Protein AF-A0AAU5VW87-F1 (afdb_monomer)

Sequence (109 aa):
MADPSLRLLPWNSPEGKPCYLSTDDPGSRLSRLADEVEAELIACGEEVLGGAESVLADRAAGERAVRFALVRTTESLRDVLRVAECRRGRALRGAEGLSVREDSGAPGG

Structure (mmCIF, N/CA/C/O backbone):
data_AF-A0AAU5VW87-F1
#
_entry.id   AF-A0AAU5VW87-F1
#
loop_
_atom_site.group_PDB
_atom_site.id
_atom_site.type_symbol
_atom_site.label_atom_id
_atom_site.label_alt_id
_atom_site.label_comp_id
_atom_site.label_asym_id
_atom_site.label_entity_id
_atom_site.label_seq_id
_atom_site.pdbx_PDB_ins_code
_atom_site.Cartn_x
_atom_site.Cartn_y
_atom_site.Cartn_z
_atom_site.occupancy
_atom_site.B_iso_or_equiv
_atom_site.auth_seq_id
_atom_site.auth_comp_id
_atom_site.auth_asym_id
_atom_site.auth_atom_id
_atom_site.pdbx_PDB_model_num
ATOM 1 N N . MET A 1 1 ? 9.042 16.008 -18.219 1.00 44.22 1 MET A N 1
ATOM 2 C CA . MET A 1 1 ? 8.437 14.937 -19.039 1.00 44.22 1 MET A CA 1
ATOM 3 C C . MET A 1 1 ? 9.285 13.700 -18.832 1.00 44.22 1 MET A C 1
ATOM 5 O O . MET A 1 1 ? 10.493 13.810 -18.979 1.00 44.22 1 MET A O 1
ATOM 9 N N . ALA A 1 2 ? 8.694 12.607 -18.348 1.00 51.00 2 ALA A N 1
ATOM 10 C CA . ALA A 1 2 ? 9.420 11.358 -18.136 1.00 51.00 2 ALA A CA 1
ATOM 11 C C . ALA A 1 2 ? 9.819 10.778 -19.497 1.00 51.00 2 ALA A C 1
ATOM 13 O O . ALA A 1 2 ? 9.007 10.770 -20.421 1.00 51.00 2 ALA A O 1
ATOM 14 N N . ASP A 1 3 ? 11.069 10.346 -19.616 1.00 54.75 3 ASP A N 1
ATOM 15 C CA . ASP A 1 3 ? 11.560 9.638 -20.791 1.00 54.75 3 ASP A CA 1
ATOM 16 C C . ASP A 1 3 ? 10.800 8.297 -20.916 1.00 54.75 3 ASP A C 1
ATOM 18 O O . ASP A 1 3 ? 10.753 7.529 -19.942 1.00 54.75 3 ASP A O 1
ATOM 22 N N . PRO A 1 4 ? 10.180 7.996 -22.075 1.00 58.72 4 PRO A N 1
ATOM 23 C CA . PRO A 1 4 ? 9.460 6.747 -22.315 1.00 58.72 4 PRO A CA 1
ATOM 24 C C . PRO A 1 4 ? 10.358 5.500 -22.277 1.00 58.72 4 PRO A C 1
ATOM 26 O O . PRO A 1 4 ? 9.845 4.403 -22.453 1.00 58.72 4 PRO A O 1
ATOM 29 N N . SER A 1 5 ? 11.658 5.622 -21.985 1.00 70.81 5 SER A N 1
ATOM 30 C CA . SER A 1 5 ? 12.582 4.523 -21.671 1.00 70.81 5 SER A CA 1
ATOM 31 C C . SER A 1 5 ? 12.778 4.265 -20.164 1.00 70.81 5 SER A C 1
ATOM 33 O O . SER A 1 5 ? 13.445 3.310 -19.789 1.00 70.81 5 SER A O 1
ATOM 35 N N . LEU A 1 6 ? 12.153 5.042 -19.264 1.00 85.81 6 LEU A N 1
ATOM 36 C CA . LEU A 1 6 ? 12.374 4.921 -17.812 1.00 85.81 6 LEU A CA 1
ATOM 37 C C . LEU A 1 6 ? 11.196 4.327 -17.001 1.00 85.81 6 LEU A C 1
ATOM 39 O O . LEU A 1 6 ? 10.099 4.884 -16.964 1.00 85.81 6 LEU A O 1
ATOM 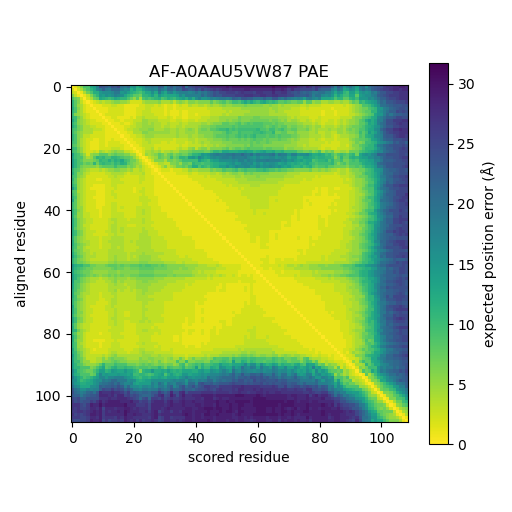43 N N . ARG A 1 7 ? 11.430 3.230 -16.271 1.00 89.88 7 ARG A N 1
ATOM 44 C CA . ARG A 1 7 ? 10.517 2.634 -15.277 1.00 89.88 7 ARG A CA 1
ATOM 45 C C . ARG A 1 7 ? 10.529 3.451 -13.985 1.00 89.88 7 ARG A C 1
ATOM 47 O O . ARG A 1 7 ? 11.585 3.624 -13.388 1.00 89.88 7 ARG A O 1
ATOM 54 N N . LEU A 1 8 ? 9.358 3.877 -13.513 1.00 93.00 8 LEU A N 1
ATOM 55 C CA . LEU A 1 8 ? 9.189 4.405 -12.155 1.00 93.00 8 LEU A CA 1
ATOM 56 C C . LEU A 1 8 ? 9.349 3.272 -11.125 1.00 93.00 8 LEU A C 1
ATOM 58 O O . LEU A 1 8 ? 8.798 2.183 -11.309 1.00 93.00 8 LEU A O 1
ATOM 62 N N . LEU A 1 9 ? 10.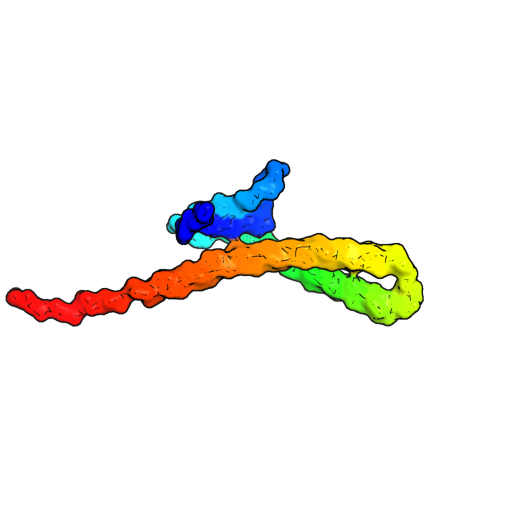102 3.529 -10.055 1.00 94.31 9 LEU A N 1
ATOM 63 C CA . LEU A 1 9 ? 10.342 2.583 -8.963 1.00 94.31 9 LEU A CA 1
ATOM 64 C C . LEU A 1 9 ? 9.379 2.828 -7.784 1.00 94.31 9 LEU A C 1
ATOM 66 O O . LEU A 1 9 ? 8.956 3.967 -7.557 1.00 94.31 9 LEU A O 1
ATOM 70 N N . PRO A 1 10 ? 9.041 1.782 -7.001 1.00 95.06 10 PRO A N 1
ATOM 71 C CA . PRO A 1 10 ? 8.108 1.905 -5.880 1.00 95.06 10 PRO A CA 1
ATOM 72 C C . PRO A 1 10 ? 8.710 2.618 -4.657 1.00 95.06 10 PRO A C 1
ATOM 74 O O . PRO A 1 10 ? 7.996 2.883 -3.697 1.00 95.06 10 PRO A O 1
ATOM 77 N N . TRP A 1 11 ? 9.995 2.984 -4.695 1.00 94.75 11 TRP A N 1
ATOM 78 C CA . TRP A 1 11 ? 10.668 3.786 -3.673 1.00 94.75 11 TRP A CA 1
ATOM 79 C C . TRP A 1 11 ? 11.134 5.139 -4.223 1.00 94.75 11 TRP A C 1
ATOM 81 O O . TRP A 1 11 ? 11.331 5.330 -5.426 1.00 94.75 11 TRP A O 1
ATOM 91 N N . ASN A 1 12 ? 11.337 6.083 -3.307 1.00 92.94 12 ASN A N 1
ATOM 92 C CA . ASN A 1 12 ? 11.933 7.384 -3.594 1.00 92.94 12 ASN A CA 1
ATOM 93 C C . ASN A 1 12 ? 13.435 7.380 -3.271 1.00 92.94 12 ASN A C 1
ATOM 95 O O . ASN A 1 12 ? 13.954 6.456 -2.642 1.00 92.94 12 ASN A O 1
ATOM 99 N N . SER A 1 13 ? 14.130 8.432 -3.690 1.00 91.38 13 SER A N 1
ATOM 100 C CA . SER A 1 13 ? 15.489 8.720 -3.249 1.00 91.38 13 SER A CA 1
ATOM 101 C C . SER A 1 13 ? 15.489 9.107 -1.763 1.00 91.38 13 SER A C 1
ATOM 103 O O . SER A 1 13 ? 14.430 9.442 -1.220 1.00 91.38 13 SER A O 1
ATOM 105 N N . PRO A 1 14 ? 16.653 9.118 -1.091 1.00 91.06 14 PRO A N 1
ATOM 106 C CA . PRO A 1 14 ? 16.761 9.610 0.285 1.00 91.06 14 PRO A CA 1
ATOM 107 C C . PRO A 1 14 ? 16.217 11.038 0.475 1.00 91.06 14 PRO A C 1
ATOM 109 O O . PRO A 1 14 ? 15.714 11.376 1.540 1.00 91.06 14 PRO A O 1
ATOM 112 N N . GLU A 1 15 ? 16.256 11.864 -0.572 1.00 93.44 15 GLU A N 1
ATOM 113 C CA . GLU A 1 15 ? 15.720 13.233 -0.605 1.00 93.44 15 GLU A CA 1
ATOM 114 C C . GLU A 1 15 ? 14.212 13.284 -0.912 1.00 93.44 15 GLU A C 1
ATOM 116 O O . GLU A 1 15 ? 13.648 14.363 -1.095 1.00 93.44 15 GLU A O 1
ATOM 121 N N . GLY A 1 16 ? 13.553 12.128 -1.022 1.00 89.38 16 GLY A N 1
ATOM 122 C CA . GLY A 1 16 ? 12.118 12.009 -1.266 1.00 89.38 16 GLY A CA 1
ATOM 123 C C . GLY A 1 16 ? 11.696 12.175 -2.727 1.00 89.38 16 GLY A C 1
ATOM 124 O O . GLY A 1 16 ? 10.504 12.311 -2.999 1.00 89.38 16 GLY A O 1
ATOM 125 N N . LYS A 1 17 ? 12.630 12.160 -3.686 1.00 91.62 17 LYS A N 1
ATOM 126 C CA . LYS A 1 17 ? 12.301 12.316 -5.114 1.00 91.62 17 LYS A CA 1
ATOM 127 C C . LYS A 1 17 ? 11.948 10.969 -5.760 1.00 91.62 17 LYS A C 1
ATOM 129 O O . LYS A 1 17 ? 12.575 9.971 -5.415 1.00 91.62 17 LYS A O 1
ATOM 134 N N . PRO A 1 18 ? 11.000 10.911 -6.715 1.00 92.12 18 PRO A N 1
ATOM 135 C CA . PRO A 1 18 ? 10.719 9.682 -7.457 1.00 92.12 18 PRO A CA 1
ATOM 136 C C . PRO A 1 18 ? 11.970 9.136 -8.158 1.00 92.12 18 PRO A C 1
ATOM 138 O O . PRO A 1 18 ? 12.689 9.892 -8.816 1.00 92.12 18 PRO A O 1
ATOM 141 N N . CYS A 1 19 ? 12.212 7.830 -8.030 1.00 91.81 19 CYS A N 1
ATOM 142 C CA . CYS A 1 19 ? 13.338 7.151 -8.667 1.00 91.81 19 CYS A CA 1
ATOM 143 C C . CYS A 1 19 ? 12.916 6.455 -9.962 1.00 91.81 19 CYS A C 1
ATOM 145 O O . CYS A 1 19 ? 11.836 5.868 -10.042 1.00 91.81 19 CYS A O 1
ATOM 147 N N . TYR A 1 20 ? 13.807 6.474 -10.952 1.00 91.31 20 TYR A N 1
ATOM 148 C CA . TYR A 1 20 ? 13.571 5.905 -12.273 1.00 91.31 20 TYR A CA 1
ATOM 149 C C . TYR A 1 20 ? 14.710 4.963 -12.687 1.00 91.31 20 TYR A C 1
ATOM 151 O O . TYR A 1 20 ? 15.869 5.208 -12.355 1.00 91.31 20 TYR A O 1
ATOM 159 N N . LEU A 1 21 ? 14.382 3.902 -13.423 1.00 89.69 21 LEU A N 1
ATOM 160 C CA . LEU A 1 21 ? 15.306 2.884 -13.928 1.00 89.69 21 LEU A CA 1
ATOM 161 C C . LEU A 1 21 ? 15.189 2.771 -15.452 1.00 89.69 21 LEU A C 1
ATOM 163 O O . LEU A 1 21 ? 14.073 2.682 -15.954 1.00 89.69 21 LEU A O 1
ATOM 167 N N . SER A 1 22 ? 16.307 2.718 -16.185 1.00 84.25 22 SER A N 1
ATOM 168 C CA . SER A 1 22 ? 16.268 2.427 -17.630 1.00 84.25 22 SER A CA 1
ATOM 169 C C . SER A 1 22 ? 15.662 1.052 -17.909 1.00 84.25 22 SER A C 1
ATOM 171 O O . SER A 1 22 ? 15.985 0.077 -17.230 1.00 84.25 22 SER A O 1
ATOM 173 N N . THR A 1 23 ? 14.782 0.962 -18.905 1.00 72.75 23 THR A N 1
ATOM 174 C CA . THR A 1 23 ? 14.078 -0.277 -19.265 1.00 72.75 23 THR A CA 1
ATOM 175 C C . THR A 1 23 ? 14.828 -1.166 -20.253 1.00 72.75 23 THR A C 1
ATOM 177 O O . THR A 1 23 ? 14.229 -2.106 -20.765 1.00 72.75 23 THR A O 1
ATOM 180 N N . ASP A 1 24 ? 16.111 -0.904 -20.507 1.00 74.69 24 ASP A N 1
ATOM 181 C CA . ASP A 1 24 ? 16.929 -1.688 -21.448 1.00 74.69 24 ASP A CA 1
ATOM 182 C C . ASP A 1 24 ? 17.016 -3.179 -21.069 1.00 74.69 24 ASP A C 1
ATOM 184 O O . ASP A 1 24 ? 17.173 -4.036 -21.935 1.00 74.69 24 ASP A O 1
ATOM 188 N N . ASP A 1 25 ? 16.853 -3.498 -19.779 1.00 76.81 25 ASP A N 1
ATOM 189 C CA . ASP A 1 25 ? 16.719 -4.865 -19.275 1.00 76.81 25 ASP A CA 1
ATOM 190 C C . ASP A 1 25 ? 15.563 -4.974 -18.254 1.00 76.81 25 ASP A C 1
ATOM 192 O O . ASP A 1 25 ? 15.740 -4.701 -17.054 1.00 76.81 25 ASP A O 1
ATOM 196 N N . PRO A 1 26 ? 14.364 -5.409 -18.696 1.00 72.69 26 PRO A N 1
ATOM 197 C CA . PRO A 1 26 ? 13.222 -5.664 -17.820 1.00 72.69 26 PRO A CA 1
ATOM 198 C C . PRO A 1 26 ? 13.473 -6.760 -16.772 1.00 72.69 26 PRO A C 1
ATOM 200 O O . PRO A 1 26 ? 12.766 -6.795 -15.764 1.00 72.69 26 PRO A O 1
ATOM 203 N N . GLY A 1 27 ? 14.463 -7.637 -16.982 1.00 78.44 27 GLY A N 1
ATOM 204 C CA . GLY A 1 27 ? 14.870 -8.707 -16.065 1.00 78.44 27 GLY A CA 1
ATOM 205 C C . GLY A 1 27 ? 15.984 -8.314 -15.089 1.00 78.44 27 GLY A C 1
ATOM 206 O O . GLY A 1 27 ? 16.410 -9.141 -14.269 1.00 78.44 27 GLY A O 1
ATOM 207 N N . SER A 1 28 ? 16.442 -7.060 -15.146 1.00 89.06 28 SER A N 1
ATOM 208 C CA . SER A 1 28 ? 17.535 -6.565 -14.312 1.00 89.06 28 SER A CA 1
ATOM 209 C C . SER A 1 28 ? 17.252 -6.752 -12.820 1.00 89.06 28 SER A C 1
ATOM 211 O O . SER A 1 28 ? 16.106 -6.793 -12.360 1.00 89.06 28 SER A O 1
ATOM 213 N N . ARG A 1 29 ? 18.321 -6.835 -12.018 1.00 91.69 29 ARG A N 1
ATOM 214 C CA . ARG A 1 29 ? 18.218 -7.022 -10.559 1.00 91.69 29 ARG A CA 1
ATOM 215 C C . ARG A 1 29 ? 17.347 -5.951 -9.894 1.00 91.69 29 ARG A C 1
ATOM 217 O O . ARG A 1 29 ? 16.601 -6.269 -8.976 1.00 91.69 29 ARG A O 1
ATOM 224 N N . LEU A 1 30 ? 17.428 -4.706 -10.365 1.00 91.38 30 LEU A N 1
ATOM 225 C CA . LEU A 1 30 ? 16.613 -3.603 -9.851 1.00 91.38 30 LEU A CA 1
ATOM 226 C C . LEU A 1 30 ? 15.149 -3.701 -10.289 1.00 91.38 30 LEU A C 1
ATOM 228 O O . LEU A 1 30 ? 14.273 -3.355 -9.505 1.00 91.38 30 LEU A O 1
ATOM 232 N N . SER A 1 31 ? 14.877 -4.198 -11.499 1.00 91.06 31 SER A N 1
ATOM 233 C CA . SER A 1 31 ? 13.506 -4.430 -11.964 1.00 91.06 31 SER A CA 1
ATOM 234 C C . SER A 1 31 ? 12.816 -5.516 -11.132 1.00 91.06 31 SER A C 1
ATOM 236 O O . SER A 1 31 ? 11.706 -5.298 -10.655 1.00 91.06 31 SER A O 1
ATOM 238 N N . ARG A 1 32 ? 13.510 -6.629 -10.848 1.00 93.12 32 ARG A N 1
ATOM 239 C CA . ARG A 1 32 ? 12.987 -7.689 -9.966 1.00 93.12 32 ARG A CA 1
ATOM 240 C C . ARG A 1 32 ? 12.782 -7.214 -8.531 1.00 93.12 32 ARG A C 1
ATOM 242 O O . ARG A 1 32 ? 11.733 -7.475 -7.961 1.00 93.12 32 ARG A O 1
ATOM 249 N N . LEU A 1 33 ? 13.728 -6.445 -7.987 1.00 95.56 33 LEU A N 1
ATOM 250 C CA . LEU A 1 33 ? 13.558 -5.817 -6.674 1.00 95.56 33 LEU A CA 1
ATOM 251 C C . LEU A 1 33 ? 12.340 -4.880 -6.648 1.00 95.56 33 LEU A C 1
ATOM 253 O O . LEU A 1 33 ? 11.626 -4.825 -5.655 1.00 95.56 33 LEU A O 1
ATOM 257 N N . ALA A 1 34 ? 12.082 -4.147 -7.734 1.00 94.62 34 ALA A N 1
ATOM 258 C CA . ALA A 1 34 ? 10.887 -3.318 -7.842 1.00 94.62 34 ALA A CA 1
ATOM 259 C C . ALA A 1 34 ? 9.609 -4.162 -7.810 1.00 94.62 34 ALA A C 1
ATOM 261 O O . ALA A 1 34 ? 8.672 -3.791 -7.115 1.00 94.62 34 ALA A O 1
ATOM 262 N N . ASP A 1 35 ? 9.577 -5.301 -8.503 1.00 94.38 35 ASP A N 1
ATOM 263 C CA . ASP A 1 35 ? 8.428 -6.210 -8.460 1.00 94.38 35 ASP A CA 1
ATOM 264 C C . ASP A 1 35 ? 8.228 -6.831 -7.062 1.00 94.38 35 ASP A C 1
ATOM 266 O O . ASP A 1 35 ? 7.094 -6.912 -6.592 1.00 94.38 35 ASP A O 1
ATOM 270 N N . GLU A 1 36 ? 9.311 -7.201 -6.371 1.00 97.00 36 GLU A N 1
ATOM 271 C CA . GLU A 1 36 ? 9.279 -7.702 -4.987 1.00 97.00 36 GLU A CA 1
ATOM 272 C C . GLU A 1 36 ? 8.730 -6.646 -4.014 1.00 97.00 36 GLU A C 1
ATOM 274 O O . GLU A 1 36 ? 7.817 -6.930 -3.243 1.00 97.00 36 GLU A O 1
ATOM 279 N N . VAL A 1 37 ? 9.220 -5.403 -4.089 1.00 97.12 37 VAL A N 1
ATOM 280 C CA . VAL A 1 37 ? 8.719 -4.305 -3.245 1.00 97.12 37 VAL A CA 1
ATOM 281 C C . VAL A 1 37 ? 7.267 -3.962 -3.577 1.00 97.12 37 VAL A C 1
ATOM 283 O O . VAL A 1 37 ? 6.478 -3.716 -2.671 1.00 97.12 37 VAL A O 1
ATOM 286 N N . GLU A 1 38 ? 6.879 -3.959 -4.856 1.00 97.25 38 GLU A N 1
ATOM 287 C CA . GLU A 1 38 ? 5.474 -3.776 -5.238 1.00 97.25 38 GLU A CA 1
ATOM 288 C C . GLU A 1 38 ? 4.570 -4.852 -4.612 1.00 97.25 38 GLU A C 1
ATOM 290 O O . GLU A 1 38 ? 3.462 -4.529 -4.187 1.00 97.25 38 GLU A O 1
ATOM 295 N N . ALA A 1 39 ? 5.018 -6.111 -4.555 1.00 97.56 39 ALA A N 1
ATOM 296 C CA . ALA A 1 39 ? 4.269 -7.196 -3.924 1.00 97.56 39 ALA A CA 1
ATOM 297 C C . ALA A 1 39 ? 4.164 -7.014 -2.401 1.00 97.56 39 ALA A C 1
ATOM 299 O O . ALA A 1 39 ? 3.071 -7.139 -1.853 1.00 97.56 39 ALA A O 1
ATOM 300 N N . GLU A 1 40 ? 5.263 -6.644 -1.741 1.00 98.00 40 GLU A N 1
ATOM 301 C CA . GLU A 1 40 ? 5.299 -6.395 -0.294 1.00 98.00 40 GLU A CA 1
ATOM 302 C C . GLU A 1 40 ? 4.379 -5.234 0.116 1.00 98.00 40 GLU A C 1
ATOM 304 O O . GLU A 1 40 ? 3.626 -5.337 1.082 1.00 98.00 40 GLU A O 1
ATOM 309 N N . LEU A 1 41 ? 4.379 -4.132 -0.644 1.00 97.31 41 LEU A N 1
ATOM 310 C CA . LEU A 1 41 ? 3.506 -2.984 -0.372 1.00 97.31 41 LEU A CA 1
ATOM 311 C C . LEU A 1 41 ? 2.019 -3.333 -0.532 1.00 97.31 41 LEU A C 1
ATOM 313 O O . LEU A 1 41 ? 1.190 -2.827 0.225 1.00 97.31 41 LEU A O 1
ATOM 317 N N . ILE A 1 42 ? 1.672 -4.203 -1.489 1.00 98.25 42 ILE A N 1
ATOM 318 C CA . ILE A 1 42 ? 0.300 -4.708 -1.636 1.00 98.25 42 ILE A CA 1
ATOM 319 C C . ILE A 1 42 ? -0.072 -5.592 -0.442 1.00 98.25 42 ILE A C 1
ATOM 321 O O . ILE A 1 42 ? -1.120 -5.361 0.154 1.00 98.25 42 ILE A O 1
ATOM 325 N N . ALA A 1 43 ? 0.785 -6.545 -0.066 1.00 98.25 43 ALA A N 1
ATOM 326 C CA . ALA A 1 43 ? 0.534 -7.443 1.063 1.00 98.25 43 ALA A CA 1
ATOM 327 C C . ALA A 1 43 ? 0.354 -6.665 2.379 1.00 98.25 43 ALA A C 1
ATOM 329 O O . ALA A 1 43 ? -0.616 -6.873 3.104 1.00 98.25 43 ALA A O 1
ATOM 330 N N . CYS A 1 44 ? 1.217 -5.677 2.635 1.00 97.94 44 CYS A N 1
ATOM 331 C CA . CYS A 1 44 ? 1.073 -4.756 3.762 1.00 97.94 44 CYS A CA 1
ATOM 332 C C . CYS A 1 44 ? -0.283 -4.025 3.734 1.00 97.94 44 CYS A C 1
ATOM 334 O O . CYS A 1 44 ? -0.919 -3.835 4.771 1.00 97.94 44 CYS A O 1
ATOM 336 N N . GLY A 1 45 ? -0.765 -3.636 2.549 1.00 98.19 45 GLY A N 1
ATOM 337 C CA . GLY A 1 45 ? -2.081 -3.017 2.415 1.00 98.19 45 GLY A CA 1
ATOM 338 C C . GLY A 1 45 ? -3.256 -3.942 2.680 1.00 98.19 45 GLY A C 1
ATOM 339 O O . GLY A 1 45 ? -4.235 -3.499 3.279 1.00 98.19 45 GLY A O 1
ATOM 340 N N . GLU A 1 46 ? -3.152 -5.217 2.320 1.00 98.50 46 GLU A N 1
ATOM 341 C CA . GLU A 1 46 ? -4.150 -6.229 2.677 1.00 98.50 46 GLU A CA 1
ATOM 342 C C . GLU A 1 46 ? -4.220 -6.424 4.201 1.00 98.50 46 GLU A C 1
ATOM 344 O O . GLU A 1 46 ? -5.312 -6.438 4.774 1.00 98.50 46 GLU A O 1
ATOM 349 N N . GLU A 1 47 ? -3.071 -6.477 4.882 1.00 98.56 47 GLU A N 1
ATOM 350 C CA . GLU A 1 47 ? -3.013 -6.571 6.347 1.00 98.56 47 GLU A CA 1
ATOM 351 C C . GLU A 1 47 ? -3.611 -5.336 7.036 1.00 98.56 47 GLU A C 1
ATOM 353 O O . GLU A 1 47 ? -4.416 -5.454 7.967 1.00 98.56 47 GLU A O 1
ATOM 358 N N . VAL A 1 48 ? -3.249 -4.135 6.571 1.00 98.62 48 VAL A N 1
ATOM 359 C CA . VAL A 1 48 ? -3.778 -2.873 7.108 1.00 98.62 48 VAL A CA 1
ATOM 360 C C . VAL A 1 48 ? -5.284 -2.773 6.887 1.00 98.62 48 VAL A C 1
ATOM 362 O O . VAL A 1 48 ? -5.997 -2.339 7.797 1.00 98.62 48 VAL A O 1
ATOM 365 N N . LEU A 1 49 ? -5.777 -3.191 5.719 1.00 98.69 49 LEU A N 1
ATOM 366 C CA . LEU A 1 49 ? -7.204 -3.220 5.419 1.00 98.69 49 LEU A CA 1
ATOM 367 C C . LEU A 1 49 ? -7.950 -4.133 6.398 1.00 98.69 49 LEU A C 1
ATOM 369 O O . LEU A 1 49 ? -8.899 -3.676 7.033 1.00 98.69 49 LEU A O 1
ATOM 373 N N . GLY A 1 50 ? -7.477 -5.365 6.607 1.00 98.56 50 GLY A N 1
ATOM 374 C CA . GLY A 1 50 ? -8.098 -6.291 7.560 1.00 98.56 50 GLY A CA 1
ATOM 375 C C . GLY A 1 50 ? -8.093 -5.764 9.002 1.00 98.56 50 GLY A C 1
ATOM 376 O O . GLY A 1 50 ? -9.079 -5.898 9.737 1.00 98.56 50 GLY A O 1
ATOM 377 N N . GLY A 1 51 ? -7.013 -5.090 9.411 1.00 98.38 51 GLY A N 1
ATOM 378 C CA . GLY A 1 51 ? -6.941 -4.410 10.705 1.00 98.38 51 GLY A CA 1
ATOM 379 C C . GLY A 1 51 ? -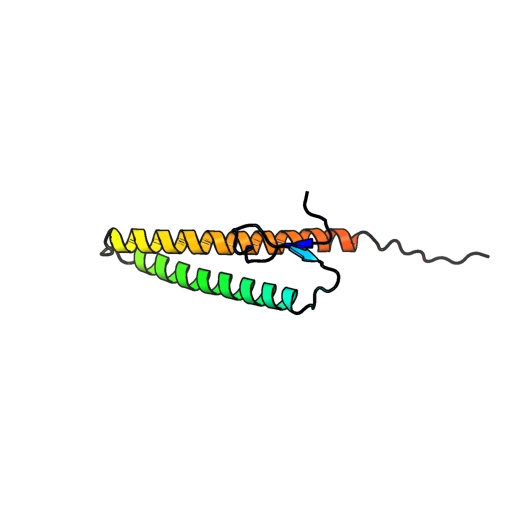7.953 -3.266 10.835 1.00 98.38 51 GLY A C 1
ATOM 380 O O . GLY A 1 51 ? -8.626 -3.145 11.861 1.00 98.38 51 GLY A O 1
ATOM 381 N N . ALA A 1 52 ? -8.104 -2.442 9.796 1.00 98.50 52 ALA A N 1
ATOM 382 C CA . ALA A 1 52 ? -9.073 -1.350 9.777 1.00 98.50 52 AL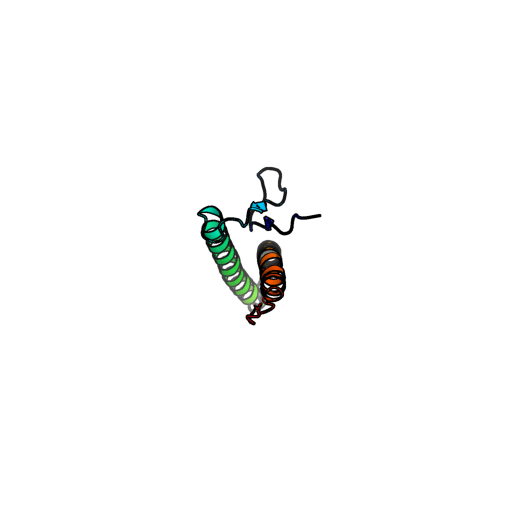A A CA 1
ATOM 383 C C . ALA A 1 52 ? -10.521 -1.862 9.802 1.00 98.50 52 ALA A C 1
ATOM 385 O O . ALA A 1 52 ? -11.331 -1.355 10.579 1.00 98.50 52 ALA A O 1
ATOM 386 N N . GLU A 1 53 ? -10.837 -2.898 9.023 1.00 98.62 53 GLU A N 1
ATOM 387 C CA . GLU A 1 53 ? -12.150 -3.555 9.029 1.00 98.62 53 GLU A CA 1
ATOM 388 C C . GLU A 1 53 ? -12.489 -4.126 10.410 1.00 98.62 53 GLU A C 1
ATOM 390 O O . GLU A 1 53 ? -13.605 -3.945 10.897 1.00 98.62 53 GLU A O 1
ATOM 395 N N . SER A 1 54 ? -11.507 -4.727 11.089 1.00 98.50 54 SER A N 1
ATOM 396 C CA . SER A 1 54 ? -11.670 -5.239 12.455 1.00 98.50 54 SER A CA 1
ATOM 397 C C . SER A 1 54 ? -11.996 -4.126 13.457 1.00 98.50 54 SER A C 1
ATOM 399 O O . SER A 1 54 ? -12.901 -4.279 14.277 1.00 98.50 54 SER A O 1
ATOM 401 N N . VAL A 1 55 ? -11.308 -2.981 13.371 1.00 98.56 55 VAL A N 1
ATOM 402 C CA . VAL A 1 55 ? -11.585 -1.810 14.225 1.00 98.56 55 VAL A CA 1
ATOM 403 C C . VAL A 1 55 ? -12.970 -1.227 13.947 1.00 98.56 55 VAL A C 1
ATOM 405 O O . VAL A 1 55 ? -13.658 -0.824 14.879 1.00 98.56 55 VAL A O 1
ATOM 408 N N . LEU A 1 56 ? -13.400 -1.188 12.684 1.00 98.19 56 LEU A N 1
ATOM 409 C CA . LEU A 1 56 ? -14.725 -0.687 12.309 1.00 98.19 56 LEU A CA 1
ATOM 410 C C . LEU A 1 56 ? -15.860 -1.634 12.729 1.00 98.19 56 LEU A C 1
ATOM 412 O O . LEU A 1 56 ? -16.972 -1.173 12.994 1.00 98.19 56 LEU A O 1
ATOM 416 N N . ALA A 1 57 ? -15.598 -2.941 12.793 1.00 98.31 57 ALA A N 1
ATOM 417 C CA . ALA A 1 57 ? -16.563 -3.937 13.252 1.00 98.31 57 ALA A CA 1
ATOM 418 C C . ALA A 1 57 ? -16.793 -3.887 14.775 1.00 98.31 57 ALA A C 1
ATOM 420 O O . ALA A 1 57 ? -17.897 -4.184 15.244 1.00 98.31 57 ALA A O 1
ATOM 421 N N . ASP A 1 58 ? -15.782 -3.490 15.551 1.00 98.25 58 ASP A N 1
ATOM 422 C CA . ASP A 1 58 ? -15.890 -3.339 17.000 1.00 98.25 58 ASP A CA 1
ATOM 423 C C . ASP A 1 58 ? -16.574 -2.015 17.385 1.00 98.25 58 ASP A C 1
ATOM 425 O O . ASP A 1 58 ? -15.972 -0.943 17.405 1.00 98.25 58 ASP A O 1
ATOM 429 N N . ARG A 1 59 ? -17.853 -2.086 17.777 1.00 96.12 59 ARG A N 1
ATOM 430 C CA . ARG A 1 59 ? -18.610 -0.910 18.245 1.00 96.12 59 ARG A CA 1
ATOM 431 C C . ARG A 1 59 ? -18.086 -0.308 19.552 1.00 96.12 59 ARG A C 1
ATOM 433 O O . ARG A 1 59 ? -18.473 0.813 19.878 1.00 96.12 59 ARG A O 1
ATOM 440 N N . ALA A 1 60 ? -17.265 -1.034 20.309 1.00 97.88 60 ALA A N 1
ATOM 441 C CA . ALA A 1 60 ? -16.611 -0.527 21.511 1.00 97.88 60 ALA A CA 1
ATOM 442 C C . ALA A 1 60 ? -15.261 0.148 21.210 1.00 97.88 60 ALA A C 1
ATOM 444 O O . ALA A 1 60 ? -14.659 0.726 22.121 1.00 97.88 60 ALA A O 1
ATOM 445 N N . ALA A 1 61 ? -14.789 0.120 19.956 1.00 97.06 61 ALA A N 1
ATOM 446 C CA . ALA A 1 61 ? -13.544 0.761 19.567 1.00 97.06 61 ALA A CA 1
ATOM 447 C C . ALA A 1 61 ? -13.590 2.270 19.849 1.00 97.06 61 ALA A C 1
ATOM 449 O O . ALA A 1 61 ? -14.434 3.016 19.350 1.00 97.06 61 ALA A O 1
ATOM 450 N N . GLY A 1 62 ? -12.644 2.736 20.664 1.00 98.00 62 GLY A N 1
ATOM 451 C CA . GLY A 1 62 ? -12.522 4.149 21.006 1.00 98.00 62 GLY A CA 1
ATOM 452 C C . GLY A 1 62 ? -11.877 4.984 19.895 1.00 98.00 62 GLY A C 1
ATOM 453 O O . GLY A 1 62 ? -11.197 4.469 19.006 1.00 98.00 62 GLY A O 1
ATOM 454 N N . GLU A 1 63 ? -11.991 6.310 20.016 1.00 98.19 63 GLU A N 1
ATOM 455 C CA . GLU A 1 63 ? -11.450 7.283 19.051 1.00 98.19 63 GLU A CA 1
ATOM 456 C C . GLU A 1 63 ? -9.972 7.035 18.700 1.00 98.19 63 GLU A C 1
ATOM 458 O O . GLU A 1 63 ? -9.572 7.153 17.543 1.00 98.19 63 GLU A O 1
ATOM 463 N N . ARG A 1 64 ? -9.146 6.657 19.685 1.00 98.25 64 ARG A N 1
ATOM 464 C CA . ARG A 1 64 ? -7.716 6.386 19.469 1.00 98.25 64 ARG A CA 1
ATOM 465 C C . ARG A 1 64 ? -7.479 5.206 18.528 1.00 98.25 64 ARG A C 1
ATOM 467 O O . ARG A 1 64 ? -6.596 5.298 17.681 1.00 98.25 64 ARG A O 1
ATOM 474 N N . ALA A 1 65 ? -8.261 4.134 18.660 1.00 98.19 65 ALA A N 1
ATOM 475 C CA . ALA A 1 65 ? -8.153 2.961 17.797 1.00 98.19 65 ALA A CA 1
ATOM 476 C C . ALA A 1 65 ? -8.567 3.308 16.360 1.00 98.19 65 ALA A C 1
ATOM 478 O O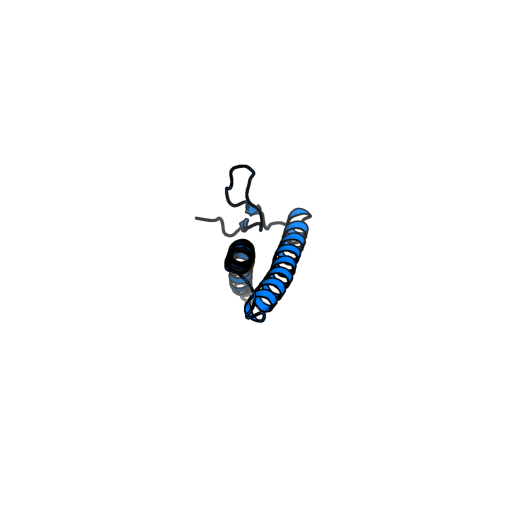 . ALA A 1 65 ? -7.833 3.010 15.421 1.00 98.19 65 ALA A O 1
ATOM 479 N N . VAL A 1 66 ? -9.676 4.038 16.199 1.00 98.31 66 VAL A N 1
ATOM 480 C CA . VAL A 1 66 ? -10.159 4.500 14.886 1.00 98.31 66 VAL A CA 1
ATOM 481 C C . VAL A 1 66 ? -9.153 5.442 14.220 1.00 98.31 66 VAL A C 1
ATOM 483 O O . VAL A 1 66 ? -8.827 5.275 13.047 1.00 98.31 66 VAL A O 1
ATOM 486 N N . ARG A 1 67 ? -8.608 6.413 14.964 1.00 98.56 67 ARG A N 1
ATOM 487 C CA . ARG A 1 67 ? -7.598 7.345 14.444 1.00 98.56 67 ARG A CA 1
ATOM 488 C C . ARG A 1 67 ? -6.326 6.614 14.027 1.00 98.56 67 ARG A C 1
ATOM 490 O O . ARG A 1 67 ? -5.782 6.923 12.972 1.00 98.56 67 ARG A O 1
ATOM 497 N N . PHE A 1 68 ? -5.868 5.651 14.826 1.00 98.38 68 PHE A N 1
ATOM 498 C CA . PHE A 1 68 ? -4.718 4.822 14.476 1.00 98.38 68 PHE A CA 1
ATOM 499 C C . PHE A 1 68 ? -4.973 4.022 13.193 1.00 98.38 68 PHE A C 1
ATOM 501 O O . PHE A 1 68 ? -4.168 4.099 12.267 1.00 98.38 68 PHE A O 1
ATOM 508 N N . ALA A 1 69 ? -6.112 3.329 13.099 1.00 98.44 69 ALA A N 1
ATOM 509 C CA . ALA A 1 69 ? -6.481 2.559 11.914 1.00 98.44 69 ALA A CA 1
ATOM 510 C C . ALA A 1 69 ? -6.547 3.440 10.656 1.00 98.44 69 ALA A C 1
ATOM 512 O O . ALA A 1 69 ? -5.997 3.076 9.617 1.00 98.44 69 ALA A O 1
ATOM 513 N N . LEU A 1 70 ? -7.136 4.637 10.761 1.00 98.50 70 LEU A N 1
ATOM 514 C CA . LEU A 1 70 ? -7.196 5.592 9.655 1.00 98.50 70 LEU A CA 1
ATOM 515 C C . LEU A 1 70 ? -5.803 6.078 9.237 1.00 98.50 70 LEU A C 1
ATOM 517 O O . LEU A 1 70 ? -5.521 6.128 8.044 1.00 98.50 70 LEU A O 1
ATOM 521 N N . VAL A 1 71 ? -4.913 6.392 10.187 1.00 98.69 71 VAL A N 1
ATOM 522 C CA . VAL A 1 71 ? -3.522 6.770 9.878 1.00 98.69 71 VAL A CA 1
ATOM 523 C C . VAL A 1 71 ? -2.836 5.662 9.084 1.00 98.69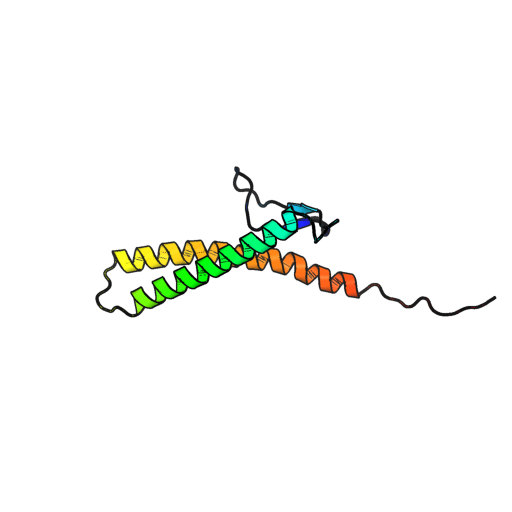 71 VAL A C 1
ATOM 525 O O . VAL A 1 71 ? -2.368 5.930 7.977 1.00 98.69 71 VAL A O 1
ATOM 528 N N . ARG A 1 72 ? -2.869 4.416 9.576 1.00 98.56 72 ARG A N 1
ATOM 529 C CA . ARG A 1 72 ? -2.245 3.278 8.879 1.00 98.56 72 ARG A CA 1
ATOM 530 C C . ARG A 1 72 ? -2.856 3.048 7.496 1.00 98.56 72 ARG A C 1
ATOM 532 O O . ARG A 1 72 ? -2.127 2.847 6.530 1.00 98.56 72 ARG A O 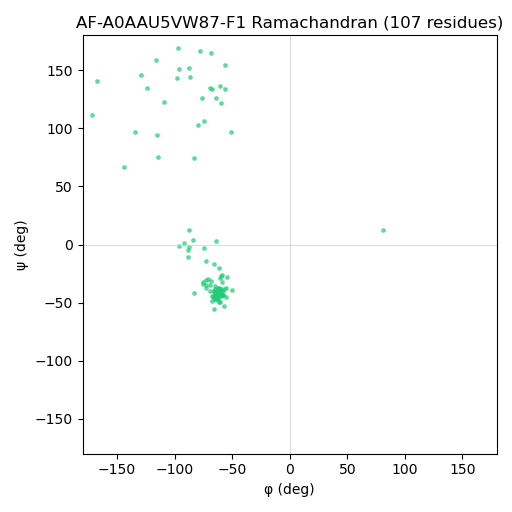1
ATOM 539 N N . THR A 1 73 ? -4.177 3.179 7.380 1.00 98.62 73 THR A N 1
ATOM 540 C CA . THR A 1 73 ? -4.889 3.080 6.097 1.00 98.62 73 THR A CA 1
ATOM 541 C C . THR A 1 73 ? -4.412 4.150 5.114 1.00 98.62 73 THR A C 1
ATOM 543 O O . THR A 1 73 ? -4.163 3.846 3.953 1.00 98.62 73 THR A O 1
ATOM 546 N N . THR A 1 74 ? -4.235 5.402 5.553 1.00 98.62 74 THR A N 1
ATOM 547 C CA . THR A 1 74 ? -3.748 6.475 4.664 1.00 98.62 74 THR A CA 1
ATOM 548 C C . THR A 1 74 ? -2.293 6.300 4.240 1.00 98.62 74 THR A C 1
ATOM 550 O O . THR A 1 74 ? -1.937 6.724 3.145 1.00 98.62 74 THR A O 1
ATOM 553 N N . GLU A 1 75 ? -1.450 5.703 5.082 1.00 97.56 75 GLU A N 1
ATOM 554 C CA . GLU A 1 75 ? -0.072 5.351 4.723 1.00 97.56 75 GLU A CA 1
ATOM 555 C C . GLU A 1 75 ? -0.076 4.280 3.636 1.00 97.56 75 GLU A C 1
ATOM 557 O O . GLU A 1 75 ? 0.410 4.526 2.535 1.00 97.56 75 GLU A O 1
ATOM 562 N N . SER A 1 76 ? -0.750 3.159 3.893 1.00 98.06 76 SER A N 1
ATOM 563 C CA . SER A 1 76 ? -0.822 2.056 2.940 1.00 98.06 76 SER A CA 1
ATOM 564 C C . SER A 1 76 ? -1.506 2.445 1.622 1.00 98.06 76 SER A C 1
ATOM 566 O O . SER A 1 76 ? -1.054 2.061 0.545 1.00 98.06 76 SER A O 1
ATOM 568 N N . LEU A 1 77 ? -2.547 3.284 1.660 1.00 98.12 77 LEU A N 1
ATOM 569 C CA . LEU A 1 77 ? -3.197 3.771 0.443 1.00 98.12 77 LEU A CA 1
ATOM 570 C C . LEU A 1 77 ? -2.231 4.574 -0.442 1.00 98.12 77 LEU A C 1
ATOM 572 O O . LEU A 1 77 ? -2.293 4.463 -1.666 1.00 98.12 77 LEU A O 1
ATOM 576 N N . ARG A 1 78 ? -1.327 5.371 0.145 1.00 97.00 78 ARG A N 1
ATOM 577 C CA . ARG A 1 78 ? -0.297 6.084 -0.632 1.00 97.00 78 ARG A CA 1
ATOM 578 C C . ARG A 1 78 ? 0.653 5.104 -1.311 1.00 97.00 78 ARG A C 1
ATOM 580 O O . ARG A 1 78 ? 0.976 5.307 -2.482 1.00 97.00 78 ARG A O 1
ATOM 587 N N . ASP A 1 79 ? 1.040 4.044 -0.612 1.00 96.56 79 ASP A N 1
ATOM 588 C CA . ASP A 1 79 ? 1.917 3.006 -1.151 1.00 96.56 79 ASP A CA 1
ATOM 589 C C . ASP A 1 79 ? 1.244 2.256 -2.310 1.00 96.56 79 ASP A C 1
ATOM 591 O O . ASP A 1 79 ? 1.815 2.138 -3.396 1.00 96.56 79 ASP A O 1
ATOM 595 N N . VAL A 1 80 ? -0.017 1.845 -2.146 1.00 96.69 80 VAL A N 1
ATOM 596 C CA . VAL A 1 80 ? -0.799 1.176 -3.200 1.00 96.69 80 VAL A CA 1
ATOM 597 C C . VAL A 1 80 ? -0.999 2.083 -4.418 1.00 96.69 80 VAL A C 1
ATOM 599 O O . VAL A 1 80 ? -0.861 1.633 -5.560 1.00 96.69 80 VAL A O 1
ATOM 602 N N . LEU A 1 81 ? -1.272 3.376 -4.212 1.00 96.38 81 LEU A N 1
ATOM 603 C CA . LEU A 1 81 ? -1.365 4.344 -5.309 1.00 96.38 81 LEU A CA 1
ATOM 604 C C . LEU A 1 81 ? -0.032 4.491 -6.054 1.00 96.38 81 LEU A C 1
ATOM 606 O O . LEU A 1 81 ? -0.034 4.571 -7.285 1.00 96.38 81 LEU A O 1
ATOM 610 N N . ARG A 1 82 ? 1.105 4.459 -5.343 1.00 94.50 82 ARG A N 1
ATOM 611 C CA . ARG A 1 82 ? 2.431 4.445 -5.975 1.00 94.50 82 ARG A CA 1
ATOM 612 C C . ARG A 1 82 ? 2.635 3.182 -6.812 1.00 94.50 82 ARG A C 1
ATOM 614 O O . ARG A 1 82 ? 3.057 3.289 -7.961 1.00 94.50 82 ARG A O 1
ATOM 621 N N . VAL A 1 83 ? 2.289 2.003 -6.298 1.00 95.81 83 VAL A N 1
ATOM 622 C CA . VAL A 1 83 ? 2.361 0.745 -7.066 1.00 95.81 83 VAL A CA 1
ATOM 623 C C . VAL A 1 83 ? 1.507 0.821 -8.338 1.00 95.81 83 VAL A C 1
ATOM 625 O O . VAL A 1 83 ? 1.960 0.438 -9.422 1.00 95.81 83 VAL A O 1
ATOM 628 N N . ALA A 1 84 ? 0.290 1.362 -8.242 1.00 95.00 84 ALA A N 1
ATOM 629 C CA . ALA A 1 84 ? -0.595 1.540 -9.391 1.00 95.00 84 ALA A CA 1
ATOM 630 C C . ALA A 1 84 ? 0.000 2.481 -10.455 1.00 95.00 84 ALA A C 1
ATOM 632 O O . ALA A 1 84 ? -0.116 2.207 -11.653 1.00 95.00 84 ALA A O 1
ATOM 633 N N . GLU A 1 85 ? 0.673 3.557 -10.044 1.00 92.88 85 GLU A N 1
ATOM 634 C CA . GLU A 1 85 ? 1.390 4.469 -10.942 1.00 92.88 85 GLU A CA 1
ATOM 635 C C . GLU A 1 85 ? 2.571 3.773 -11.641 1.00 92.88 85 GLU A C 1
ATOM 637 O O . GLU A 1 85 ? 2.679 3.830 -12.871 1.00 92.88 85 GLU A O 1
ATOM 642 N N . CYS A 1 86 ? 3.395 3.032 -10.888 1.00 89.88 86 CYS A N 1
ATOM 643 C CA . CYS A 1 86 ? 4.506 2.241 -11.430 1.00 89.88 86 CYS A CA 1
ATOM 644 C C . CYS A 1 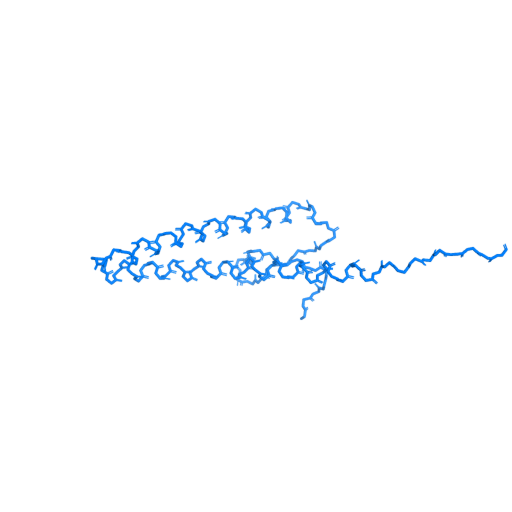86 ? 4.027 1.258 -12.507 1.00 89.88 86 CYS A C 1
ATOM 646 O O . CYS A 1 86 ? 4.615 1.154 -13.587 1.00 89.88 86 CYS A O 1
ATOM 648 N N . ARG A 1 87 ? 2.925 0.548 -12.240 1.00 89.88 87 ARG A N 1
ATOM 649 C CA . ARG A 1 87 ? 2.328 -0.421 -13.171 1.00 89.88 87 ARG A CA 1
ATOM 650 C C . ARG A 1 87 ? 1.704 0.246 -14.389 1.00 89.88 87 ARG A C 1
ATOM 652 O O . ARG A 1 87 ? 1.890 -0.244 -15.502 1.00 89.88 87 ARG A O 1
ATOM 659 N N . ARG A 1 88 ? 1.022 1.383 -14.218 1.00 87.12 88 ARG A N 1
ATOM 660 C CA . ARG A 1 88 ? 0.452 2.159 -15.332 1.00 87.12 88 ARG A CA 1
ATOM 661 C C . ARG A 1 88 ? 1.527 2.582 -16.330 1.00 87.12 88 ARG A C 1
ATOM 663 O O . ARG A 1 88 ? 1.326 2.422 -17.532 1.00 87.12 88 ARG A O 1
ATOM 670 N N . GLY A 1 89 ? 2.674 3.056 -15.838 1.00 80.56 89 GLY A N 1
ATOM 671 C CA . GLY A 1 89 ? 3.812 3.419 -16.685 1.00 80.56 89 GLY A CA 1
ATOM 672 C C . GLY A 1 89 ? 4.343 2.254 -17.528 1.00 80.56 89 GLY A C 1
ATOM 673 O O . GLY A 1 89 ? 4.859 2.481 -18.618 1.00 80.56 89 GLY A O 1
ATOM 674 N N . ARG A 1 90 ? 4.174 1.007 -17.064 1.00 79.62 90 ARG A N 1
ATOM 675 C CA . ARG A 1 90 ? 4.526 -0.214 -17.809 1.00 79.62 90 ARG A CA 1
ATOM 676 C C . ARG A 1 90 ? 3.435 -0.647 -18.793 1.00 79.62 90 ARG A C 1
ATOM 678 O O . ARG A 1 90 ? 3.752 -1.025 -19.915 1.00 79.62 90 ARG A O 1
ATOM 685 N N . ALA A 1 91 ? 2.163 -0.573 -18.399 1.00 75.44 91 ALA A N 1
ATOM 686 C CA . ALA A 1 91 ? 1.037 -0.990 -19.238 1.00 75.44 91 ALA A CA 1
ATOM 687 C C . ALA A 1 91 ? 0.880 -0.121 -20.498 1.00 75.44 91 ALA A C 1
ATOM 689 O O . ALA A 1 91 ? 0.676 -0.658 -21.585 1.00 75.44 91 ALA A O 1
ATOM 690 N N . LEU A 1 92 ? 1.039 1.204 -20.371 1.00 67.88 92 LEU A N 1
ATOM 691 C CA . LEU A 1 92 ? 0.987 2.125 -21.515 1.00 67.88 92 LEU A CA 1
ATOM 692 C C . LEU A 1 92 ? 2.058 1.794 -22.574 1.00 67.88 92 LEU A C 1
ATOM 694 O O . LEU A 1 92 ? 1.787 1.900 -23.763 1.00 67.88 92 LEU A O 1
ATOM 698 N N . ARG A 1 93 ? 3.223 1.280 -22.160 1.00 63.28 93 ARG A N 1
ATOM 699 C CA . ARG A 1 93 ? 4.303 0.850 -23.069 1.00 63.28 93 ARG A CA 1
ATOM 700 C C . ARG A 1 93 ? 3.992 -0.444 -23.811 1.00 63.28 93 ARG A C 1
ATOM 702 O O . ARG A 1 93 ? 4.343 -0.582 -24.977 1.00 63.28 93 ARG A O 1
ATOM 709 N N . GLY A 1 94 ? 3.335 -1.400 -23.150 1.00 59.22 94 GLY A N 1
ATOM 710 C CA . GLY A 1 94 ? 2.910 -2.650 -23.790 1.00 59.22 94 GLY A CA 1
ATOM 711 C C . GLY A 1 94 ? 1.946 -2.413 -24.958 1.00 59.22 94 GLY A C 1
ATOM 712 O O . GLY A 1 94 ? 1.957 -3.173 -25.922 1.00 59.22 94 GLY A O 1
ATOM 713 N N . ALA A 1 95 ? 1.165 -1.329 -24.899 1.00 59.59 95 ALA A N 1
ATOM 714 C CA . ALA A 1 95 ? 0.301 -0.894 -25.992 1.00 59.59 95 ALA A CA 1
ATOM 715 C C . ALA A 1 95 ? 1.078 -0.226 -27.148 1.00 59.59 95 ALA A C 1
ATOM 717 O O . ALA A 1 95 ? 0.716 -0.428 -28.304 1.00 59.59 95 ALA A O 1
ATOM 718 N N . GLU A 1 96 ? 2.163 0.509 -26.868 1.00 56.34 96 GLU A N 1
ATOM 719 C CA . GLU A 1 96 ? 3.024 1.123 -27.898 1.00 56.34 96 GLU A CA 1
ATOM 720 C C . GLU A 1 96 ? 3.936 0.102 -28.606 1.00 56.34 96 GLU A C 1
ATOM 722 O O . GLU A 1 96 ? 4.185 0.226 -29.799 1.00 56.34 96 GLU A O 1
ATOM 727 N N . GLY A 1 97 ? 4.394 -0.955 -27.927 1.00 52.00 97 GLY A N 1
ATOM 728 C CA . GLY A 1 97 ? 5.223 -2.008 -28.539 1.00 52.00 97 GLY A CA 1
ATOM 729 C C . GLY A 1 97 ? 4.476 -2.950 -29.497 1.00 52.00 97 GLY A C 1
ATOM 730 O O . GLY A 1 97 ? 5.108 -3.680 -30.260 1.00 52.00 97 GLY A O 1
ATOM 731 N N . LEU A 1 98 ? 3.138 -2.943 -29.475 1.00 55.16 98 LEU A N 1
ATOM 732 C CA . LEU A 1 98 ? 2.294 -3.762 -30.354 1.00 55.16 98 LEU A CA 1
ATOM 733 C C . LEU A 1 98 ? 1.982 -3.069 -31.696 1.00 55.16 98 LEU A C 1
ATOM 735 O O . LEU A 1 98 ? 1.479 -3.719 -32.608 1.00 55.16 98 LEU A O 1
ATOM 739 N N . SER A 1 99 ? 2.288 -1.774 -31.848 1.00 51.84 99 SER A N 1
ATOM 740 C CA . SER A 1 99 ? 1.982 -1.007 -33.065 1.00 51.84 99 SER A CA 1
ATOM 741 C C . SER A 1 99 ? 3.058 -1.085 -34.159 1.00 51.84 99 SER A C 1
ATOM 743 O O . SER A 1 99 ? 2.837 -0.575 -35.252 1.00 51.84 99 SER A O 1
ATOM 745 N N . VAL A 1 100 ? 4.186 -1.774 -33.929 1.00 54.78 100 VAL A N 1
ATOM 746 C CA . VAL A 1 100 ? 5.243 -1.979 -34.939 1.00 54.78 100 VAL A CA 1
ATOM 747 C C . VAL A 1 100 ? 5.355 -3.459 -35.303 1.00 54.78 100 VAL A C 1
ATOM 749 O O . VAL A 1 100 ? 6.276 -4.162 -34.894 1.00 54.78 100 VAL A O 1
ATOM 752 N N . ARG A 1 101 ? 4.391 -3.939 -36.089 1.00 50.97 101 ARG A N 1
ATOM 753 C CA . ARG A 1 101 ? 4.535 -5.116 -36.959 1.00 50.97 101 ARG A CA 1
ATOM 754 C C . ARG A 1 101 ? 3.753 -4.877 -38.250 1.00 50.97 101 ARG A C 1
ATOM 756 O O . ARG A 1 101 ? 2.752 -5.538 -38.502 1.00 50.97 101 ARG A O 1
ATOM 763 N N . GLU A 1 102 ? 4.205 -3.920 -39.060 1.00 51.06 102 GLU A N 1
ATOM 764 C CA . GLU A 1 102 ? 3.946 -4.005 -40.498 1.00 51.06 102 GLU A CA 1
ATOM 765 C C . GLU A 1 102 ? 4.879 -5.075 -41.065 1.00 51.06 102 GLU A C 1
ATOM 767 O O . GLU A 1 102 ? 6.101 -4.932 -41.122 1.00 51.06 102 GLU A O 1
ATOM 772 N N . ASP A 1 103 ? 4.248 -6.201 -41.373 1.00 49.72 103 ASP A N 1
ATOM 773 C CA . ASP A 1 103 ? 4.743 -7.302 -42.178 1.00 49.72 103 ASP A CA 1
ATOM 774 C C . ASP A 1 103 ? 5.293 -6.767 -43.508 1.00 49.72 103 ASP A C 1
ATOM 776 O O . ASP A 1 103 ? 4.548 -6.516 -44.453 1.00 49.72 103 ASP A O 1
ATOM 780 N N . SER A 1 104 ? 6.610 -6.564 -43.589 1.00 49.06 104 SER A N 1
ATOM 781 C CA . SER A 1 104 ? 7.276 -6.421 -44.883 1.00 49.06 104 SER A CA 1
ATOM 782 C C . SER A 1 104 ? 7.549 -7.818 -45.431 1.00 49.06 104 SER A C 1
ATOM 784 O O . SER A 1 104 ? 8.666 -8.337 -45.388 1.00 49.06 104 SER A O 1
ATOM 786 N N . GLY A 1 105 ? 6.471 -8.445 -45.889 1.00 54.03 105 GLY A N 1
ATOM 787 C CA . GLY A 1 105 ? 6.473 -9.671 -46.661 1.00 54.03 105 GLY A CA 1
ATOM 788 C C . GLY A 1 105 ? 5.926 -9.406 -48.059 1.00 54.03 105 GLY A C 1
ATOM 789 O O . GLY A 1 105 ? 4.723 -9.491 -48.265 1.00 54.03 105 GLY A O 1
ATOM 790 N N . ALA A 1 106 ? 6.803 -9.132 -49.031 1.00 51.19 106 ALA A N 1
ATOM 791 C CA . ALA A 1 106 ? 6.667 -9.651 -50.397 1.00 51.19 106 ALA A CA 1
ATOM 792 C C . ALA A 1 106 ? 7.958 -9.451 -51.227 1.00 51.19 106 ALA A C 1
ATOM 794 O O . ALA A 1 106 ? 8.588 -8.396 -51.136 1.00 51.19 106 ALA A O 1
ATOM 795 N N . PRO A 1 107 ? 8.338 -10.441 -52.060 1.00 64.38 107 PRO A N 1
ATOM 796 C CA . PRO A 1 107 ? 9.502 -10.397 -52.940 1.00 64.38 107 PRO A CA 1
ATOM 797 C C . PRO A 1 107 ? 9.158 -9.763 -54.298 1.00 64.38 107 PRO A C 1
ATOM 799 O O . PRO A 1 107 ? 8.037 -9.896 -54.789 1.00 64.38 107 PRO A O 1
ATOM 802 N N . GLY A 1 108 ? 10.136 -9.142 -54.956 1.00 46.66 108 GLY A N 1
ATOM 803 C CA . GLY A 1 108 ? 9.986 -8.708 -56.345 1.00 46.66 108 GLY A CA 1
ATOM 804 C C . GLY A 1 108 ? 11.295 -8.206 -56.945 1.00 46.66 108 GLY A C 1
ATOM 805 O O . GLY A 1 108 ? 11.788 -7.156 -56.539 1.00 46.66 108 GLY A O 1
ATOM 806 N N . GLY A 1 109 ? 11.828 -8.965 -57.905 1.00 45.59 109 GLY A N 1
ATOM 807 C CA . GLY A 1 109 ? 13.029 -8.660 -58.685 1.00 45.59 109 GLY A CA 1
ATOM 808 C C . GLY A 1 109 ? 13.642 -9.911 -59.282 1.00 45.59 109 GLY A C 1
ATOM 809 O O . GLY A 1 109 ? 14.539 -10.465 -58.616 1.00 45.59 109 GLY A O 1
#

Mean predicted aligned error: 8.82 Å

Solvent-accessible su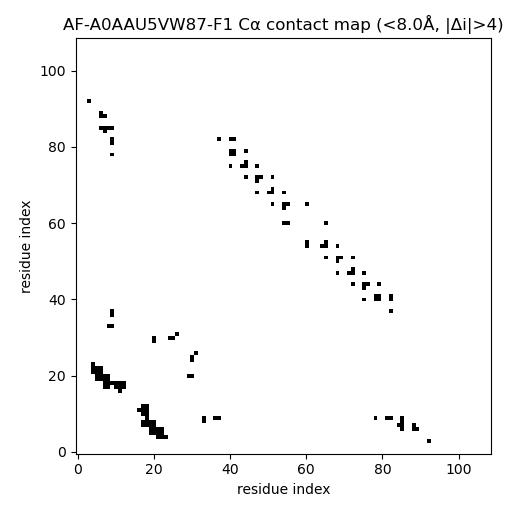rface area (backbone atoms only — not comparable to full-atom values): 6446 Å² total; per-residue (Å²): 131,83,59,96,58,50,43,56,46,74,54,57,44,98,88,68,43,86,33,73,40,73,52,92,48,74,82,33,74,67,46,50,48,37,54,51,50,43,51,50,43,46,52,52,32,55,54,40,49,53,52,34,52,53,50,69,68,40,86,82,59,47,72,68,58,54,52,49,35,50,52,52,42,57,54,34,50,53,48,43,50,44,39,51,52,36,50,48,66,50,53,60,47,60,61,58,68,67,73,75,72,82,79,89,78,82,90,88,135

Nearest PDB structures (foldseek):
  5u0p-assembly1_V  TM=3.706E-01  e=3.436E-01  Schizosaccharomyces pombe
  3g6b-assembly1_B  TM=6.156E-01  e=2.614E+00  Thermotoga maritima
  2efk-assembly1_A-2  TM=6.685E-01  e=2.785E+00  Homo sapiens
  3g67-assembly1_B  TM=6.129E-01  e=3.369E+00  Thermotoga maritima
  3ja6-assembly1_I  TM=6.783E-01  e=4.074E+00  Escherichia coli

pLDDT: mean 85.49, std 17.15, range [44.22, 98.69]

Radius of gyration: 20.83 Å; Cα contacts (8 Å, |Δi|>4): 78; chains: 1; bounding box: 37×25×80 Å

Foldseek 3Di:
DDDLQWFWALDADPVRHTDIDGVPDCPDPRNVVRVVLLVVLVVQLVVLVVLQVVLVVDPPRDPVSNVVSVVSNVVSVVSNVSSVVSVVSVVVVVVVVVPPDPPPDDDDD

Secondary structure (DSSP, 8-state):
---TTEEEEEEE-TTSPEEEEETT-TTSHHHHHHHHHHHHHHHHHHHHHHHHHHHHH-TT--HHHHHHHHHHHHHHHHHHHHHHHHHHHHHHHHHHTTS----------